Protein AF-M2PZ73-F1 (afdb_monomer)

Radius of gyration: 11.45 Å; Cα contacts (8 Å, |Δi|>4): 182; chains: 1; bounding box: 33×22×30 Å

Mean predicted aligned error: 4.46 Å

pLDDT: mean 86.25, std 7.85, range [47.47, 94.62]

Foldseek 3Di:
DAALQRFDKDKDAWPPDDSVVLCVQRVVVRVVCRVVAHQQFQDKDWDADPQWIKIAHRNNVQGWIWTDHVPTIIIMTGDDDD

Secondary structure (DSSP, 8-state):
-B-TTS-EEEEEPPTTS-HHHHHHHHHHHHHHSTTTS-TT--S-EEEEETTEEEEE--GGGT--EEEEETTEEEEEEEE---

Nearest PDB structures (foldseek):
  7dzl-assembly1_B  TM=6.095E-01  e=3.354E+00  Homo sapiens
  8vl4-assembly1_A  TM=5.064E-01  e=6.769E+00  synthetic construct
  1vr8-assembly1_A  TM=4.538E-01  e=6.769E+00  Thermotoga maritima

Solvent-accessible surface area (backbone atoms only — not comparable to full-atom values): 4427 Å² total; per-residue (Å²): 91,72,39,37,39,69,46,42,35,44,74,45,68,28,72,96,52,54,60,68,56,46,48,49,52,56,48,54,43,27,63,73,41,46,84,75,35,51,45,82,27,73,62,60,52,73,52,75,46,100,77,24,50,31,35,34,38,17,47,59,76,55,32,32,36,42,32,37,44,90,92,37,44,33,39,27,38,55,45,84,84,129

Structure (mmCIF, N/CA/C/O backbone):
data_AF-M2PZ73-F1
#
_entry.id   AF-M2PZ73-F1
#
loop_
_atom_site.group_PDB
_atom_site.id
_atom_site.type_symbol
_atom_site.label_atom_id
_atom_site.label_alt_id
_atom_site.label_comp_id
_atom_site.label_asym_id
_atom_site.label_entity_id
_atom_site.label_seq_id
_atom_site.pdbx_PDB_ins_code
_atom_site.Cartn_x
_atom_site.Cartn_y
_atom_site.Cartn_z
_atom_site.occupancy
_atom_site.B_iso_or_equiv
_atom_site.auth_seq_id
_atom_site.auth_comp_id
_atom_site.auth_asym_id
_atom_site.auth_atom_id
_atom_site.pdbx_PDB_model_num
ATOM 1 N N . MET A 1 1 ? -8.589 -0.004 -4.202 1.00 86.06 1 MET A N 1
ATOM 2 C CA . MET A 1 1 ? -8.543 -1.459 -3.891 1.00 86.06 1 MET A CA 1
ATOM 3 C C . MET A 1 1 ? -8.708 -1.666 -2.393 1.00 86.06 1 MET A C 1
ATOM 5 O O . MET A 1 1 ? -8.628 -0.680 -1.681 1.00 86.06 1 MET A O 1
ATOM 9 N N . THR A 1 2 ? -8.935 -2.885 -1.902 1.00 86.06 2 THR A N 1
ATOM 10 C CA . THR A 1 2 ? -9.154 -3.127 -0.461 1.00 86.06 2 THR A CA 1
ATOM 11 C C . THR A 1 2 ? -7.867 -3.583 0.227 1.00 86.06 2 THR A C 1
ATOM 13 O O . THR A 1 2 ? -7.193 -4.493 -0.256 1.00 86.06 2 THR A O 1
ATOM 16 N N . ALA A 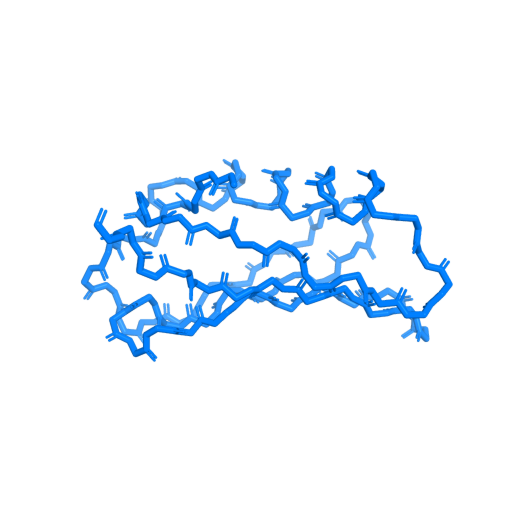1 3 ? -7.527 -2.947 1.346 1.00 85.12 3 ALA A N 1
ATOM 17 C CA . ALA A 1 3 ? -6.459 -3.349 2.250 1.00 85.12 3 ALA A CA 1
ATOM 18 C C . ALA A 1 3 ? -6.801 -4.651 2.980 1.00 85.12 3 ALA A C 1
ATOM 20 O O . ALA A 1 3 ? -7.966 -5.007 3.146 1.00 85.12 3 ALA A O 1
ATOM 21 N N . ALA A 1 4 ? -5.784 -5.293 3.548 1.00 84.62 4 ALA A N 1
ATOM 22 C CA . ALA A 1 4 ? -5.960 -6.406 4.485 1.00 84.62 4 ALA A CA 1
ATOM 23 C C . ALA A 1 4 ? -6.796 -6.034 5.722 1.00 84.62 4 ALA A C 1
ATOM 25 O O . ALA A 1 4 ? -7.481 -6.889 6.276 1.00 84.62 4 ALA A O 1
ATOM 26 N N . SER A 1 5 ? -6.778 -4.755 6.103 1.00 82.56 5 SER A N 1
ATOM 27 C CA . SER A 1 5 ? -7.603 -4.194 7.171 1.00 82.56 5 SER A CA 1
ATOM 28 C C . SER A 1 5 ? -9.073 -4.005 6.795 1.00 82.56 5 SER A C 1
ATOM 30 O O . SER A 1 5 ? -9.875 -3.694 7.667 1.00 82.56 5 SER A O 1
ATOM 32 N N . GLY A 1 6 ? -9.442 -4.162 5.520 1.00 83.81 6 GLY A N 1
ATOM 33 C CA . GLY A 1 6 ? -10.780 -3.857 5.006 1.00 83.81 6 GLY A CA 1
ATOM 34 C C . GLY A 1 6 ? -10.972 -2.400 4.570 1.00 83.81 6 GLY A C 1
ATOM 35 O O . GLY A 1 6 ? -12.008 -2.075 3.999 1.00 83.81 6 GLY A O 1
ATOM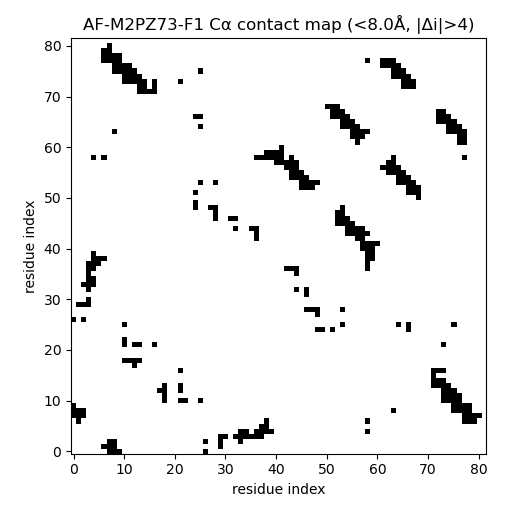 36 N N . LEU A 1 7 ? -9.978 -1.532 4.787 1.00 85.44 7 LEU A N 1
ATOM 37 C CA . LEU A 1 7 ? -10.004 -0.132 4.349 1.00 85.44 7 LEU A CA 1
ATOM 38 C C . LEU A 1 7 ? -9.740 -0.001 2.843 1.00 85.44 7 LEU A C 1
ATOM 40 O O . LEU A 1 7 ? -9.142 -0.881 2.222 1.00 85.44 7 LEU A O 1
ATOM 44 N N . THR A 1 8 ? -10.141 1.121 2.249 1.00 87.81 8 THR A N 1
ATOM 45 C CA . THR A 1 8 ? -9.836 1.416 0.845 1.00 87.81 8 THR A CA 1
ATOM 46 C C . THR A 1 8 ? -8.427 1.987 0.714 1.00 87.81 8 THR A C 1
ATOM 48 O O . THR A 1 8 ? -8.044 2.908 1.426 1.00 87.81 8 THR A O 1
ATOM 51 N N . LEU A 1 9 ? -7.656 1.448 -0.228 1.00 87.75 9 LEU A N 1
ATOM 52 C CA . LEU A 1 9 ? -6.335 1.926 -0.620 1.00 87.75 9 LEU A CA 1
ATOM 53 C C . LEU A 1 9 ? -6.357 2.529 -2.016 1.00 87.75 9 LEU A C 1
ATOM 55 O O . LEU A 1 9 ? -6.935 1.956 -2.954 1.00 87.75 9 LEU A O 1
ATOM 59 N N . GLN A 1 10 ? -5.623 3.624 -2.150 1.00 89.38 10 GLN A N 1
ATOM 60 C CA . GLN A 1 10 ? -5.257 4.233 -3.414 1.00 89.38 10 GLN A CA 1
ATOM 61 C C . GLN A 1 10 ? -3.752 4.099 -3.622 1.00 89.38 10 GLN A C 1
ATOM 63 O O . GLN A 1 10 ? -2.962 4.541 -2.792 1.00 89.38 10 GLN A O 1
ATOM 68 N N . VAL A 1 11 ? -3.354 3.494 -4.740 1.00 90.00 11 VAL A N 1
ATOM 69 C CA . VAL A 1 11 ? -1.944 3.379 -5.115 1.00 90.00 11 VAL A CA 1
ATOM 70 C C . VAL A 1 11 ? -1.466 4.719 -5.660 1.00 90.00 11 VAL A C 1
ATOM 72 O O . VAL A 1 11 ? -2.031 5.264 -6.607 1.00 90.00 11 VAL A O 1
ATOM 75 N N . LEU A 1 12 ? -0.416 5.240 -5.042 1.00 86.12 12 LEU A N 1
ATOM 76 C CA . LEU A 1 12 ? 0.316 6.424 -5.450 1.00 86.12 12 LEU A CA 1
ATOM 77 C C . LEU A 1 12 ? 1.514 5.920 -6.260 1.00 86.12 12 LEU A C 1
ATOM 79 O O . LEU A 1 12 ? 2.486 5.400 -5.709 1.00 86.12 12 LEU A O 1
ATOM 83 N N . ASN A 1 13 ? 1.394 5.976 -7.586 1.00 76.88 13 ASN A N 1
ATO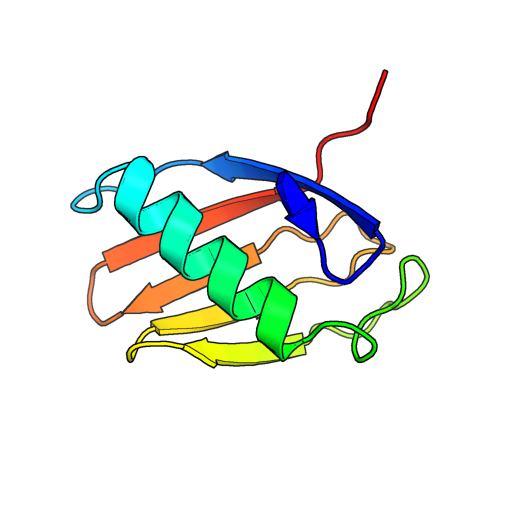M 84 C CA . ASN A 1 13 ? 2.412 5.446 -8.490 1.00 76.88 13 ASN A CA 1
ATOM 85 C C . ASN A 1 13 ? 3.795 6.047 -8.187 1.00 76.88 13 ASN A C 1
ATOM 87 O O . ASN A 1 13 ? 3.916 7.264 -8.050 1.00 76.88 13 A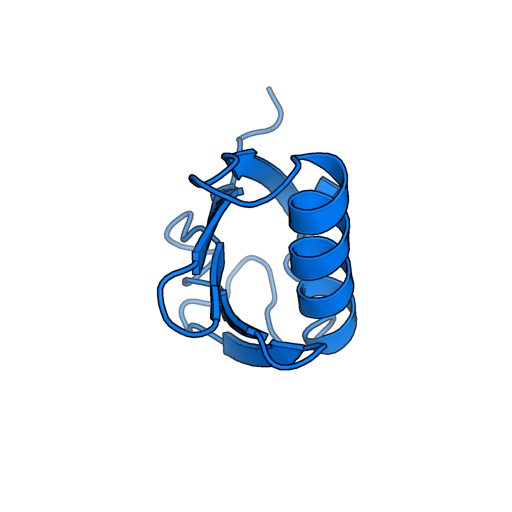SN A O 1
ATOM 91 N N . GLY A 1 14 ? 4.830 5.211 -8.114 1.00 71.81 14 GLY A N 1
ATOM 92 C CA . GLY A 1 14 ? 6.204 5.674 -7.935 1.00 71.81 14 GLY A CA 1
ATOM 93 C C . GLY A 1 14 ? 6.992 5.733 -9.247 1.00 71.81 14 GLY A C 1
ATOM 94 O O . GLY A 1 14 ? 6.570 5.167 -10.260 1.00 71.81 14 GLY A O 1
ATOM 95 N N . PRO A 1 15 ? 8.133 6.442 -9.268 1.00 75.56 15 PRO A N 1
ATOM 96 C CA . PRO A 1 15 ? 8.948 6.578 -10.468 1.00 75.56 15 PRO A CA 1
ATOM 97 C C . PRO A 1 15 ? 9.500 5.215 -10.913 1.00 75.56 15 PRO A C 1
ATOM 99 O O . PRO A 1 15 ? 10.027 4.453 -10.107 1.00 75.56 15 PRO A O 1
ATOM 102 N N . GLY A 1 16 ? 9.387 4.918 -12.211 1.00 80.12 16 GLY A N 1
ATOM 103 C CA . GLY A 1 16 ? 9.930 3.691 -12.810 1.00 80.12 16 GLY A CA 1
ATOM 104 C C . GLY A 1 16 ? 9.032 2.452 -12.723 1.00 80.12 16 GLY A C 1
ATOM 105 O O . GLY A 1 16 ? 9.412 1.415 -13.256 1.00 80.12 16 GLY A O 1
ATOM 106 N N . VAL A 1 17 ? 7.843 2.555 -12.118 1.00 86.12 17 VAL A N 1
ATOM 107 C CA . VAL A 1 17 ? 6.845 1.475 -12.056 1.00 86.12 17 VAL A CA 1
ATOM 108 C C . VAL A 1 17 ? 5.558 1.944 -12.728 1.00 86.12 17 VAL A C 1
ATOM 110 O O . VAL A 1 17 ? 5.147 3.097 -12.579 1.00 86.12 17 VAL A O 1
ATOM 113 N N . SER A 1 18 ? 4.916 1.065 -13.495 1.00 88.75 18 SER A N 1
ATOM 114 C CA . SER A 1 18 ? 3.602 1.347 -14.072 1.00 88.75 18 SER A CA 1
ATOM 115 C C . SER A 1 18 ? 2.534 1.271 -12.983 1.00 88.75 18 SER A C 1
ATOM 117 O O . SER A 1 18 ? 2.573 0.377 -12.142 1.00 88.75 18 SER A O 1
ATOM 119 N N . CYS A 1 19 ? 1.501 2.113 -13.050 1.00 86.62 19 CYS A N 1
ATOM 120 C CA . CYS A 1 19 ? 0.398 2.071 -12.079 1.00 86.62 19 CYS A CA 1
ATOM 121 C C . CYS A 1 19 ? -0.280 0.683 -12.008 1.00 86.62 19 CYS A C 1
ATOM 123 O O . CYS A 1 19 ? -0.697 0.239 -10.936 1.00 86.62 19 CYS A O 1
ATOM 125 N N . ALA A 1 20 ? -0.336 -0.039 -13.135 1.00 89.00 20 ALA A N 1
ATOM 126 C CA . ALA A 1 20 ? -0.833 -1.413 -13.194 1.00 89.00 20 ALA A CA 1
ATOM 127 C C . ALA A 1 20 ? 0.038 -2.388 -12.378 1.00 89.00 20 ALA A C 1
ATOM 129 O O . ALA A 1 20 ? -0.495 -3.132 -11.554 1.00 89.00 20 ALA A O 1
ATOM 130 N N . ASP A 1 21 ? 1.362 -2.335 -12.545 1.00 90.31 21 ASP A N 1
ATOM 131 C CA . ASP A 1 21 ? 2.311 -3.165 -11.792 1.00 90.31 21 ASP A CA 1
ATOM 132 C C . ASP A 1 21 ? 2.278 -2.818 -10.303 1.00 90.31 21 ASP A C 1
ATOM 134 O O . ASP A 1 21 ? 2.159 -3.702 -9.458 1.00 90.31 21 ASP A O 1
ATOM 138 N N . ALA A 1 22 ? 2.287 -1.523 -9.979 1.00 91.00 22 ALA A N 1
ATOM 139 C CA . ALA A 1 22 ? 2.178 -1.015 -8.616 1.00 91.00 22 ALA A CA 1
ATOM 140 C C . ALA A 1 22 ? 0.904 -1.527 -7.916 1.00 91.00 22 ALA A C 1
ATOM 142 O O . ALA A 1 22 ? 0.955 -2.012 -6.784 1.00 91.00 22 ALA A O 1
ATOM 143 N N . THR A 1 23 ? -0.232 -1.496 -8.618 1.00 91.56 23 THR A N 1
ATOM 144 C CA . THR A 1 23 ? -1.505 -2.045 -8.130 1.00 91.56 23 THR A CA 1
ATOM 145 C C . THR A 1 23 ? -1.443 -3.558 -7.942 1.00 91.56 23 THR A C 1
ATOM 147 O O . THR A 1 23 ? -1.952 -4.073 -6.944 1.00 91.56 23 THR A O 1
ATOM 150 N N . GLY A 1 24 ? -0.789 -4.277 -8.856 1.00 92.31 24 GLY A N 1
ATOM 151 C CA . GLY A 1 24 ? -0.552 -5.714 -8.732 1.00 92.31 24 GLY A CA 1
ATOM 152 C C . GLY A 1 24 ? 0.260 -6.068 -7.484 1.00 92.31 24 GLY A C 1
ATOM 153 O O . GLY A 1 24 ? -0.165 -6.914 -6.699 1.00 92.31 24 GLY A O 1
ATOM 154 N N . ILE A 1 25 ? 1.379 -5.375 -7.262 1.00 92.31 25 ILE A N 1
ATOM 155 C CA . ILE A 1 25 ? 2.292 -5.596 -6.129 1.00 92.31 25 ILE A CA 1
ATOM 156 C C . ILE A 1 25 ? 1.575 -5.342 -4.799 1.00 92.31 25 ILE A C 1
ATOM 158 O O . ILE A 1 25 ? 1.525 -6.229 -3.943 1.00 92.31 25 ILE A O 1
ATOM 162 N N . VAL A 1 26 ? 0.956 -4.165 -4.642 1.00 92.12 26 VAL A N 1
ATOM 163 C CA . VAL A 1 26 ? 0.224 -3.796 -3.416 1.00 92.12 26 VAL A CA 1
ATOM 164 C C . VAL A 1 26 ? -0.933 -4.769 -3.165 1.00 92.12 26 VAL A C 1
ATOM 166 O O . VAL A 1 26 ? -1.176 -5.181 -2.031 1.00 92.12 26 VAL A O 1
ATOM 169 N N . GLY A 1 27 ? -1.619 -5.216 -4.219 1.00 92.25 27 GLY A N 1
ATOM 170 C CA . GLY A 1 27 ? -2.706 -6.189 -4.107 1.00 92.25 27 GLY A CA 1
ATOM 171 C C . GLY A 1 27 ? -2.251 -7.564 -3.661 1.00 92.25 27 GLY A C 1
ATOM 172 O O . GLY A 1 27 ? -2.874 -8.162 -2.783 1.00 92.25 27 GLY A O 1
ATOM 173 N N . SER A 1 28 ? -1.162 -8.066 -4.232 1.00 93.25 28 SER A N 1
ATOM 174 C CA . SER A 1 28 ? -0.574 -9.341 -3.830 1.00 93.25 28 SER A CA 1
ATOM 175 C C . SER A 1 28 ? -0.065 -9.293 -2.386 1.00 93.25 28 SER A C 1
ATOM 177 O O . SER A 1 28 ? -0.295 -10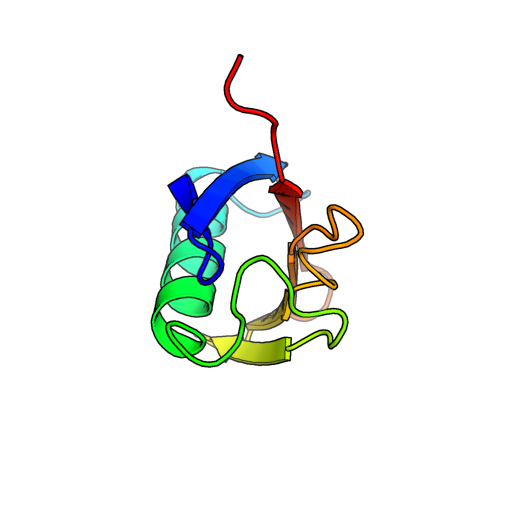.236 -1.626 1.00 93.25 28 SER A O 1
ATOM 179 N N . PHE A 1 29 ? 0.521 -8.171 -1.966 1.00 93.62 29 PHE A N 1
ATOM 180 C CA . PHE A 1 29 ? 0.903 -7.932 -0.577 1.00 93.62 29 PHE A CA 1
ATOM 181 C C . PHE A 1 29 ? -0.290 -7.960 0.383 1.00 93.62 29 PHE A C 1
ATOM 183 O O . PHE A 1 29 ? -0.289 -8.753 1.325 1.00 93.62 29 PHE A O 1
ATOM 190 N N . HIS A 1 30 ? -1.359 -7.201 0.125 1.00 91.62 30 HIS A N 1
ATOM 191 C CA . HIS A 1 30 ? -2.529 -7.233 1.009 1.00 91.62 30 HIS A CA 1
ATOM 192 C C . HIS A 1 30 ? -3.248 -8.581 1.026 1.00 91.62 30 HIS A C 1
ATOM 194 O O . HIS A 1 30 ? -3.795 -8.950 2.061 1.00 91.62 30 HIS A O 1
ATOM 200 N N . LYS A 1 31 ? -3.199 -9.358 -0.061 1.00 91.31 31 LYS A N 1
ATOM 201 C CA . L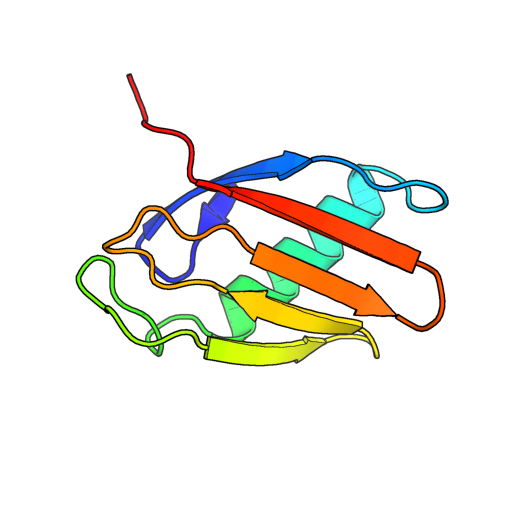YS A 1 31 ? -3.673 -10.750 -0.049 1.00 91.31 31 LYS A CA 1
ATOM 202 C C . LYS A 1 31 ? -2.829 -11.640 0.868 1.00 91.31 31 LYS A C 1
ATOM 204 O O . LYS A 1 31 ? -3.391 -12.484 1.555 1.00 91.31 31 LYS A O 1
ATOM 209 N N . ARG A 1 32 ? -1.504 -11.453 0.905 1.00 91.31 32 ARG A N 1
ATOM 210 C CA . ARG A 1 32 ? -0.585 -12.208 1.780 1.00 91.31 32 ARG A CA 1
ATOM 211 C C . ARG A 1 32 ? -0.765 -11.878 3.257 1.00 91.31 32 ARG A C 1
ATOM 213 O O . ARG A 1 32 ? -0.670 -12.771 4.094 1.00 91.31 32 ARG A O 1
ATOM 220 N N . ILE A 1 33 ? -1.020 -10.610 3.574 1.00 89.69 33 ILE A N 1
ATOM 221 C CA . ILE A 1 33 ? -1.214 -10.150 4.955 1.00 89.69 33 ILE A CA 1
ATOM 222 C C . ILE A 1 33 ? -2.691 -10.119 5.383 1.00 89.69 33 ILE A C 1
ATOM 224 O O . ILE A 1 33 ? -3.005 -9.662 6.483 1.00 89.69 33 ILE A O 1
ATOM 228 N N . ALA A 1 34 ? -3.606 -10.614 4.543 1.00 86.56 34 ALA A N 1
ATOM 229 C CA . ALA A 1 34 ? -5.026 -10.711 4.862 1.00 86.56 34 ALA A CA 1
ATOM 230 C C . ALA A 1 34 ? -5.237 -11.512 6.158 1.00 86.56 34 ALA A C 1
ATOM 232 O O . ALA A 1 34 ? -4.674 -12.590 6.337 1.00 86.56 34 ALA A O 1
ATOM 233 N N . GLY A 1 35 ? -6.019 -10.957 7.087 1.00 83.69 35 GLY A N 1
ATOM 234 C CA . GLY A 1 35 ? -6.249 -11.551 8.409 1.00 83.69 35 GLY A CA 1
ATOM 235 C C . GLY A 1 35 ? -5.101 -11.387 9.414 1.00 83.69 35 GLY A C 1
ATOM 236 O O . GLY A 1 35 ? -5.294 -11.690 10.586 1.00 83.69 35 GLY A O 1
ATOM 237 N N . ARG A 1 36 ? -3.931 -10.876 9.001 1.00 85.75 36 ARG A N 1
ATOM 238 C CA . ARG A 1 36 ? -2.821 -10.538 9.914 1.00 85.75 36 ARG A CA 1
ATOM 239 C C . ARG A 1 36 ? -2.897 -9.109 10.438 1.00 85.75 36 ARG A C 1
ATOM 241 O O . ARG A 1 36 ? -2.292 -8.814 11.458 1.00 85.75 36 ARG A O 1
ATOM 248 N N . GLN A 1 37 ? -3.611 -8.234 9.735 1.00 82.50 37 GLN A N 1
ATOM 249 C CA . GLN A 1 37 ? -3.689 -6.815 10.059 1.00 82.50 37 GLN A CA 1
ATOM 250 C C . GLN A 1 37 ? -5.139 -6.329 9.984 1.00 82.50 37 GLN A C 1
ATOM 252 O O . GLN A 1 37 ? -5.618 -5.937 8.922 1.00 82.50 37 GLN A O 1
ATOM 257 N N . SER A 1 38 ? -5.842 -6.380 11.114 1.00 81.31 38 SER A N 1
ATOM 258 C CA . SER A 1 38 ? -7.216 -5.877 11.257 1.00 81.31 38 SER A CA 1
ATOM 259 C C . SER A 1 38 ? -7.271 -4.341 11.223 1.00 81.31 38 SER A C 1
ATOM 261 O O . SER A 1 38 ? -6.266 -3.683 11.470 1.00 81.31 38 SER A O 1
ATOM 263 N N . ALA A 1 39 ? -8.444 -3.745 10.967 1.00 76.94 39 ALA A N 1
ATOM 264 C CA . ALA A 1 39 ? -8.629 -2.282 10.915 1.00 76.94 39 ALA A CA 1
ATOM 265 C C . ALA A 1 39 ? -8.169 -1.521 12.167 1.00 76.94 39 ALA A C 1
ATOM 267 O O . ALA A 1 39 ? -7.617 -0.435 12.039 1.00 76.94 39 ALA A O 1
ATOM 268 N N . GLY A 1 40 ? -8.363 -2.099 13.353 1.00 77.94 40 GLY A N 1
ATOM 269 C CA . GLY A 1 40 ? -7.916 -1.519 14.624 1.00 77.94 40 GLY A CA 1
ATOM 270 C C . GLY A 1 40 ? -6.490 -1.899 15.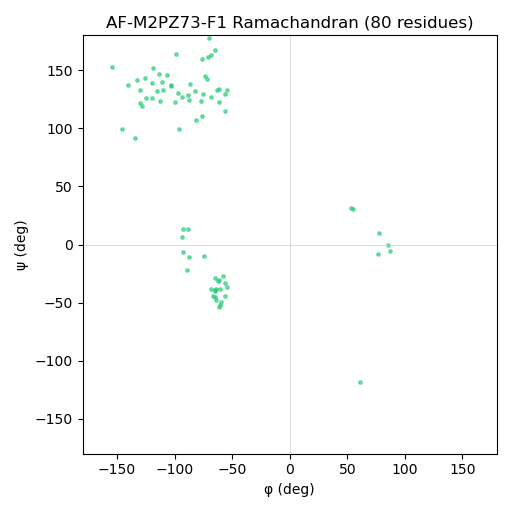026 1.00 77.94 40 GLY A C 1
ATOM 271 O O . GLY A 1 40 ? -6.151 -1.752 16.189 1.00 77.94 40 GLY A O 1
ATOM 272 N N . SER A 1 41 ? -5.690 -2.466 14.118 1.00 82.25 41 SER A N 1
ATOM 273 C CA . SER A 1 41 ? -4.299 -2.811 14.414 1.00 82.25 41 SER A CA 1
ATOM 274 C C . SER A 1 41 ? -3.432 -1.555 14.418 1.00 82.25 41 SER A C 1
ATOM 276 O O . SER A 1 41 ? -3.429 -0.796 13.446 1.00 82.25 41 SER A O 1
ATOM 278 N N . ASP A 1 42 ? -2.652 -1.383 15.479 1.00 83.69 42 ASP A N 1
ATOM 279 C CA . ASP A 1 42 ? -1.593 -0.371 15.569 1.00 83.69 42 ASP A CA 1
ATOM 280 C C . ASP A 1 42 ? -0.223 -0.918 15.138 1.00 83.69 42 ASP A C 1
ATOM 282 O O . ASP A 1 42 ? 0.753 -0.178 15.024 1.00 83.69 42 ASP A O 1
ATOM 286 N N . GLU A 1 43 ? -0.136 -2.222 14.874 1.00 84.56 43 GLU A N 1
ATOM 287 C CA . GLU A 1 43 ? 1.109 -2.861 14.465 1.00 84.56 43 GLU A CA 1
ATOM 288 C C . GLU A 1 43 ? 1.280 -2.815 12.940 1.00 84.56 43 GLU A C 1
ATOM 290 O O . GLU A 1 43 ? 0.365 -3.223 12.210 1.00 84.56 43 GLU A O 1
ATOM 295 N N . PRO A 1 44 ? 2.440 -2.344 12.440 1.00 87.62 44 PRO A N 1
ATOM 296 C CA . PRO A 1 44 ? 2.777 -2.443 11.030 1.00 87.62 44 PRO A CA 1
ATOM 297 C C . PRO A 1 44 ? 3.110 -3.891 10.660 1.00 87.62 44 PRO A C 1
ATOM 299 O O . PRO A 1 44 ? 3.783 -4.603 11.407 1.00 87.62 44 PRO A O 1
ATOM 302 N N . VAL A 1 45 ? 2.699 -4.318 9.468 1.00 90.81 45 VAL A N 1
ATOM 303 C CA . VAL A 1 45 ? 3.017 -5.650 8.937 1.00 90.81 45 VAL A CA 1
ATOM 304 C C . VAL A 1 45 ? 3.890 -5.522 7.701 1.00 90.81 45 VAL A C 1
ATOM 306 O O . VAL A 1 45 ? 3.575 -4.771 6.780 1.00 90.81 45 VAL A O 1
ATOM 309 N N . SER A 1 46 ? 4.970 -6.298 7.654 1.00 92.19 46 SER A N 1
ATOM 310 C CA . SER A 1 46 ? 5.837 -6.411 6.485 1.00 92.19 46 SER A CA 1
ATOM 311 C C . SER A 1 46 ? 5.776 -7.803 5.858 1.00 92.19 46 SER A C 1
ATOM 313 O O . SER A 1 46 ? 5.572 -8.812 6.537 1.00 92.19 46 SER A O 1
ATOM 315 N N . GLU A 1 47 ? 5.922 -7.853 4.537 1.00 93.81 47 GLU A N 1
ATOM 316 C CA . GLU A 1 47 ? 6.032 -9.089 3.762 1.00 93.81 47 GLU A CA 1
ATOM 317 C C . GLU A 1 47 ? 6.787 -8.824 2.455 1.00 93.81 47 GLU A C 1
ATOM 319 O O . GLU A 1 47 ? 6.746 -7.721 1.910 1.00 93.81 47 GLU A O 1
ATOM 324 N N . THR A 1 48 ? 7.449 -9.848 1.926 1.00 93.31 48 THR A N 1
ATOM 325 C CA . THR A 1 48 ? 8.112 -9.808 0.626 1.00 93.31 48 THR A CA 1
ATOM 326 C C . THR A 1 48 ? 7.249 -10.457 -0.453 1.00 93.31 48 THR A C 1
ATOM 328 O O . THR A 1 48 ? 6.911 -11.636 -0.376 1.00 93.31 48 THR A O 1
ATOM 331 N N . VAL A 1 49 ? 6.937 -9.712 -1.512 1.00 91.50 49 VAL A N 1
ATOM 332 C CA . VAL A 1 49 ? 6.091 -10.177 -2.619 1.00 91.50 49 VAL A CA 1
ATOM 333 C C . VAL A 1 49 ? 6.776 -9.902 -3.946 1.00 91.50 49 VAL A C 1
ATOM 335 O O . VAL A 1 49 ? 7.130 -8.768 -4.235 1.00 91.50 49 VAL A O 1
ATOM 338 N N . ASP A 1 50 ? 7.020 -10.943 -4.746 1.00 87.44 50 ASP A N 1
ATOM 339 C CA . ASP A 1 50 ? 7.693 -10.822 -6.054 1.00 87.44 50 ASP A CA 1
ATOM 340 C C . ASP A 1 50 ? 9.052 -10.075 -5.987 1.00 87.44 50 ASP A C 1
ATOM 342 O O . ASP A 1 50 ? 9.487 -9.373 -6.912 1.00 87.44 50 ASP A O 1
ATOM 346 N N . GLY A 1 51 ? 9.740 -10.220 -4.847 1.00 90.88 51 GLY A N 1
ATOM 347 C CA . GLY A 1 51 ? 11.005 -9.548 -4.537 1.00 90.88 51 GLY A CA 1
ATOM 348 C C . GLY A 1 51 ? 10.874 -8.078 -4.123 1.00 90.88 51 GLY A C 1
ATOM 349 O O . GLY A 1 51 ? 11.890 -7.394 -4.051 1.00 90.88 51 GLY A O 1
ATOM 350 N N . TRP A 1 52 ? 9.658 -7.588 -3.879 1.00 94.06 52 TRP A N 1
ATOM 351 C CA . TRP A 1 52 ? 9.381 -6.290 -3.268 1.00 94.06 52 TRP A CA 1
ATOM 352 C C . TRP A 1 52 ? 9.217 -6.449 -1.768 1.00 94.06 52 TRP A C 1
ATOM 354 O O . TRP A 1 52 ? 8.393 -7.248 -1.329 1.00 94.06 52 TRP A O 1
ATOM 364 N N . LEU A 1 53 ? 9.959 -5.672 -0.985 1.00 94.62 53 LEU A N 1
ATOM 365 C CA . LEU A 1 53 ? 9.723 -5.560 0.446 1.00 94.62 53 LEU A CA 1
ATOM 366 C C . LEU A 1 53 ? 8.584 -4.568 0.660 1.00 94.62 53 LEU A C 1
ATOM 368 O O . LEU A 1 53 ? 8.761 -3.365 0.477 1.00 94.62 53 LEU A O 1
ATOM 372 N N . CYS A 1 54 ? 7.417 -5.081 1.029 1.00 94.00 54 CYS A N 1
ATOM 373 C CA . CYS A 1 54 ? 6.236 -4.285 1.306 1.00 94.00 54 CYS A CA 1
ATOM 374 C C . CYS A 1 54 ? 6.011 -4.164 2.810 1.00 94.00 54 CYS A C 1
ATOM 376 O O . CYS A 1 54 ? 6.115 -5.140 3.553 1.00 94.00 54 CYS A O 1
ATOM 378 N N . VAL A 1 55 ? 5.673 -2.960 3.252 1.00 92.81 55 VAL A N 1
ATOM 379 C CA . VAL A 1 55 ? 5.338 -2.627 4.632 1.00 92.81 55 VAL A CA 1
ATOM 380 C C . VAL A 1 55 ? 4.007 -1.897 4.622 1.00 92.81 55 VAL A C 1
ATOM 382 O O . VAL A 1 55 ? 3.887 -0.829 4.025 1.00 92.81 55 VAL A O 1
ATOM 385 N N . SER A 1 56 ? 3.009 -2.464 5.291 1.00 90.44 56 SER A N 1
ATOM 386 C CA . SER A 1 56 ? 1.788 -1.754 5.644 1.00 90.44 56 SER A CA 1
ATOM 387 C C . SER A 1 56 ? 2.019 -1.060 6.974 1.00 90.44 56 SER A C 1
ATOM 389 O O . SER A 1 56 ? 2.346 -1.708 7.966 1.00 90.44 56 SER A O 1
ATOM 391 N N . GLY A 1 57 ? 1.815 0.251 7.004 1.00 87.69 57 GLY A N 1
ATOM 392 C CA . GLY A 1 57 ? 1.689 0.989 8.249 1.00 87.69 57 GLY A CA 1
ATOM 393 C C . GLY A 1 57 ? 0.438 0.573 9.024 1.00 87.69 57 GLY A C 1
ATOM 394 O O . GLY A 1 57 ? -0.456 -0.091 8.490 1.00 87.69 57 GLY A O 1
ATOM 395 N N . ALA A 1 58 ? 0.394 0.999 10.285 1.00 84.62 58 ALA A N 1
ATOM 396 C CA . ALA A 1 58 ? -0.718 0.786 11.199 1.00 84.62 58 ALA A CA 1
ATOM 397 C C . ALA A 1 58 ? -2.035 1.336 10.614 1.00 84.62 58 ALA A C 1
ATOM 399 O O . ALA A 1 58 ? -2.156 2.555 10.450 1.00 84.62 58 ALA A O 1
ATOM 400 N N . PRO A 1 59 ? -3.037 0.494 10.304 1.00 79.25 59 PRO A N 1
ATOM 401 C CA . PRO A 1 59 ? -4.304 0.965 9.750 1.00 79.25 59 PRO A CA 1
ATOM 402 C C . PRO A 1 59 ? -5.060 1.902 10.700 1.00 79.25 59 PRO A C 1
ATOM 404 O O . PRO A 1 59 ? -5.697 2.838 10.218 1.00 79.25 59 PRO A O 1
ATOM 407 N N . ALA A 1 60 ? -4.933 1.722 12.020 1.00 78.12 60 ALA A N 1
ATOM 408 C CA . ALA A 1 60 ? -5.527 2.615 13.018 1.00 78.12 60 ALA A CA 1
ATOM 409 C C . ALA A 1 60 ? -4.996 4.062 12.922 1.00 78.12 60 ALA A C 1
ATOM 411 O O . ALA A 1 60 ? -5.739 5.015 13.151 1.00 78.12 60 ALA A O 1
ATOM 412 N N . ALA A 1 61 ? -3.743 4.235 12.491 1.00 81.00 61 ALA A N 1
ATOM 413 C CA . ALA A 1 61 ? -3.116 5.535 12.246 1.00 81.00 61 ALA A CA 1
ATOM 414 C C . ALA A 1 61 ? -3.256 6.012 10.787 1.00 81.00 61 ALA A C 1
ATOM 416 O O . ALA A 1 61 ? -2.536 6.915 10.366 1.00 81.00 61 ALA A O 1
ATOM 417 N N . GLN A 1 62 ? -4.133 5.380 9.993 1.00 75.81 62 GLN A N 1
ATOM 418 C CA . GLN A 1 62 ? -4.245 5.595 8.542 1.00 75.81 62 GLN A CA 1
ATOM 419 C C . GLN A 1 62 ? -2.909 5.379 7.806 1.00 75.81 62 GLN A C 1
ATOM 421 O O . GLN A 1 62 ? -2.631 5.989 6.772 1.00 75.81 62 GLN A O 1
ATOM 426 N N . GLY A 1 63 ? -2.070 4.489 8.342 1.00 78.69 63 GLY A N 1
ATOM 427 C CA . GLY A 1 63 ? -0.779 4.144 7.771 1.00 78.69 63 GLY A CA 1
ATOM 428 C C . GLY A 1 63 ? -0.936 3.538 6.379 1.00 78.69 63 GLY A C 1
ATOM 429 O O . GLY A 1 63 ? -1.622 2.534 6.193 1.00 78.69 63 GLY A O 1
ATOM 430 N N . GLY A 1 64 ? -0.288 4.158 5.393 1.00 87.62 64 GLY A N 1
ATOM 431 C CA . GLY A 1 64 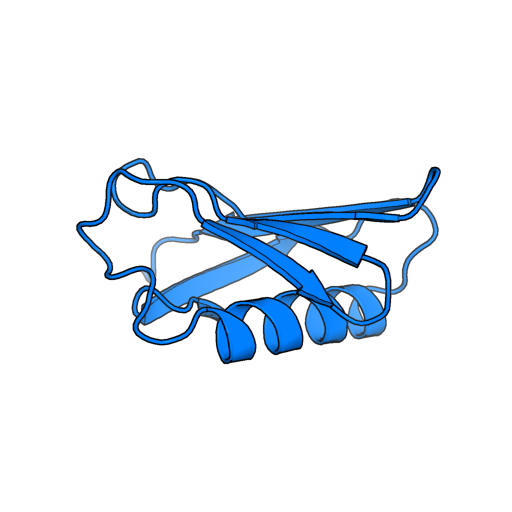? -0.234 3.651 4.026 1.00 87.62 64 GLY A CA 1
ATOM 432 C C . GLY A 1 64 ? 0.623 2.391 3.883 1.00 87.62 64 GLY A C 1
ATOM 433 O O . GLY A 1 64 ? 1.253 1.919 4.826 1.00 87.62 64 GLY A O 1
ATOM 434 N N . THR A 1 65 ? 0.672 1.852 2.672 1.00 91.31 65 THR A N 1
ATOM 435 C CA . THR A 1 65 ? 1.579 0.775 2.277 1.00 91.31 65 THR A CA 1
ATOM 436 C C . THR A 1 65 ? 2.733 1.332 1.460 1.00 91.31 65 THR A C 1
ATOM 438 O O . THR A 1 65 ? 2.535 2.157 0.574 1.00 91.31 65 THR A O 1
ATOM 441 N N . SER A 1 66 ? 3.941 0.869 1.745 1.00 92.06 66 SER A N 1
ATOM 442 C CA . SER A 1 66 ? 5.149 1.191 0.994 1.00 92.06 66 SER A CA 1
ATOM 443 C C . SER A 1 66 ? 5.809 -0.103 0.546 1.00 92.06 66 SER A C 1
ATOM 445 O O . SER A 1 66 ? 6.064 -0.971 1.373 1.00 92.06 66 SER A O 1
ATOM 447 N N . CYS A 1 67 ? 6.072 -0.244 -0.747 1.00 93.31 67 CYS A N 1
ATOM 448 C CA . CYS A 1 67 ? 6.765 -1.379 -1.337 1.00 93.31 67 CYS A CA 1
ATOM 449 C C . CYS A 1 67 ? 8.028 -0.892 -2.035 1.00 93.31 67 CYS A C 1
ATOM 451 O O . CYS A 1 67 ? 7.957 -0.033 -2.912 1.00 93.31 67 CYS A O 1
ATOM 453 N N . SER A 1 68 ? 9.177 -1.465 -1.695 1.00 92.81 68 SER A N 1
ATOM 454 C CA . SER A 1 68 ? 10.463 -1.099 -2.287 1.00 92.81 68 SER A CA 1
ATOM 455 C C . SER A 1 68 ? 11.193 -2.308 -2.871 1.00 92.81 68 SER A C 1
ATOM 457 O O . SER A 1 68 ? 11.126 -3.425 -2.349 1.00 92.81 68 SER A O 1
ATOM 459 N N . LYS A 1 69 ? 11.880 -2.091 -3.996 1.00 91.88 69 LYS A N 1
ATOM 460 C CA . LYS A 1 69 ? 12.707 -3.092 -4.682 1.00 91.88 69 LYS A CA 1
ATOM 461 C C . LYS A 1 69 ? 13.910 -2.412 -5.323 1.00 91.88 69 LYS A C 1
ATOM 463 O O . LYS A 1 69 ? 13.815 -1.829 -6.403 1.00 91.88 69 LYS A O 1
ATOM 468 N N . GLY A 1 70 ? 15.054 -2.493 -4.646 1.00 88.62 70 GLY A N 1
ATOM 469 C CA . GLY A 1 70 ? 16.245 -1.739 -5.036 1.00 88.62 70 GLY A CA 1
ATOM 470 C C . GLY A 1 70 ? 15.965 -0.235 -4.978 1.00 88.62 70 GLY A C 1
ATOM 471 O O . GLY A 1 70 ? 15.627 0.282 -3.919 1.00 88.62 70 GLY A O 1
ATOM 472 N N . GLU A 1 71 ? 16.070 0.446 -6.118 1.00 86.12 71 GLU A N 1
ATOM 473 C CA . GLU A 1 71 ? 15.815 1.891 -6.249 1.00 86.12 71 GLU A CA 1
ATOM 474 C C . GLU A 1 71 ? 14.341 2.233 -6.535 1.00 86.12 71 GLU A C 1
ATOM 476 O O . GLU A 1 71 ? 13.941 3.397 -6.471 1.00 86.12 71 GLU A O 1
ATOM 481 N N . GLN A 1 72 ? 13.517 1.232 -6.852 1.00 90.81 72 GLN A N 1
ATOM 482 C CA . GLN A 1 72 ? 12.109 1.438 -7.173 1.00 90.81 72 GLN A CA 1
ATOM 483 C C . GLN A 1 72 ? 11.265 1.445 -5.901 1.00 90.81 72 GLN A C 1
ATOM 485 O O . GLN A 1 72 ? 11.445 0.606 -5.016 1.00 90.81 72 GLN A O 1
ATOM 490 N N . ASN A 1 73 ? 10.306 2.364 -5.842 1.00 90.62 73 ASN A N 1
ATOM 491 C CA . ASN A 1 73 ? 9.395 2.515 -4.716 1.00 90.62 73 ASN A CA 1
ATOM 492 C C . ASN A 1 73 ? 7.963 2.629 -5.229 1.00 90.62 73 ASN A C 1
ATOM 494 O O . ASN A 1 73 ? 7.716 3.273 -6.242 1.00 90.62 73 ASN A O 1
ATOM 498 N N . VAL A 1 74 ? 7.025 2.021 -4.519 1.00 92.38 74 VAL A N 1
ATOM 499 C CA . VAL A 1 74 ? 5.588 2.088 -4.765 1.00 92.38 74 VAL A CA 1
ATOM 500 C C . VAL A 1 74 ? 4.924 2.434 -3.448 1.00 92.38 74 VAL A C 1
ATOM 502 O O . VAL A 1 74 ? 5.204 1.808 -2.429 1.00 92.38 74 VAL A O 1
ATOM 505 N N . PHE A 1 75 ? 4.016 3.400 -3.472 1.00 91.56 75 PHE A N 1
ATOM 506 C CA . PHE A 1 75 ? 3.285 3.811 -2.285 1.00 91.56 75 PHE A CA 1
ATOM 507 C C . PHE A 1 75 ? 1.793 3.582 -2.495 1.00 91.56 75 PHE A C 1
ATOM 509 O O . PHE A 1 75 ? 1.286 3.623 -3.613 1.00 91.56 75 PHE A O 1
ATOM 516 N N . ALA A 1 76 ? 1.064 3.346 -1.419 1.00 91.00 76 ALA A N 1
ATOM 517 C CA . ALA A 1 76 ? -0.384 3.368 -1.406 1.00 91.00 76 ALA A CA 1
ATOM 518 C C . ALA A 1 76 ? -0.855 4.011 -0.109 1.00 91.00 76 ALA A C 1
ATOM 520 O O . ALA A 1 76 ? -0.319 3.728 0.957 1.00 91.00 76 ALA A O 1
ATOM 521 N N . ALA A 1 77 ? -1.852 4.876 -0.187 1.00 88.31 77 ALA A N 1
ATOM 522 C CA . ALA A 1 77 ? -2.438 5.521 0.976 1.00 88.31 77 ALA A CA 1
ATOM 523 C C . ALA A 1 77 ? -3.812 4.925 1.266 1.00 88.31 77 ALA A C 1
ATOM 525 O O . ALA A 1 77 ? -4.543 4.552 0.344 1.00 88.31 77 ALA A O 1
ATOM 526 N N . VAL A 1 78 ? -4.164 4.850 2.550 1.00 85.50 78 VAL A N 1
ATOM 527 C CA . VAL A 1 78 ? -5.551 4.624 2.954 1.00 85.50 78 VAL A CA 1
ATOM 528 C C . VAL A 1 78 ? -6.337 5.874 2.589 1.00 85.50 78 VAL A C 1
ATOM 530 O O . VAL A 1 78 ? -5.946 6.978 2.958 1.00 85.50 78 VAL A O 1
ATOM 533 N N . VAL A 1 79 ? -7.432 5.699 1.858 1.00 82.31 79 VAL A N 1
ATOM 534 C CA . VAL A 1 79 ? -8.359 6.784 1.541 1.00 82.31 79 VAL A CA 1
ATOM 535 C C . VAL A 1 79 ? -9.665 6.559 2.296 1.00 82.31 79 VAL A C 1
ATOM 537 O O . VAL A 1 79 ? -10.170 5.4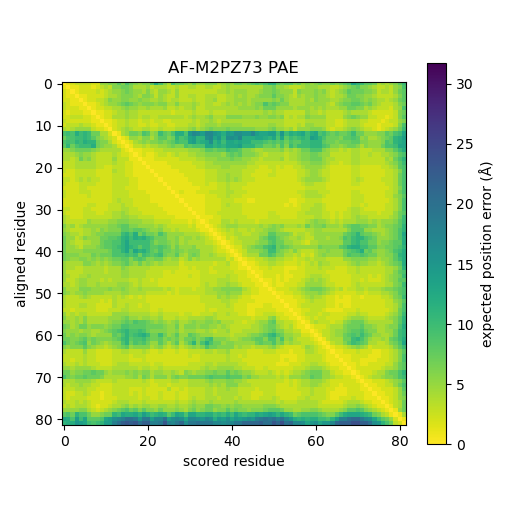28 2.303 1.00 82.31 79 VAL A O 1
ATOM 540 N N . PRO A 1 80 ? -10.216 7.593 2.956 1.00 65.75 80 PRO A N 1
ATOM 541 C CA . PRO A 1 80 ? -11.556 7.499 3.504 1.00 65.75 80 PRO A CA 1
ATOM 542 C C . PRO A 1 80 ? -12.538 7.265 2.352 1.00 65.75 80 PRO A C 1
ATOM 544 O O . PRO A 1 80 ? -12.449 7.897 1.301 1.00 65.75 80 PRO A O 1
ATOM 547 N N . VAL A 1 81 ? -13.445 6.311 2.540 1.00 56.81 81 VAL A N 1
ATOM 548 C CA . VAL A 1 81 ? -14.660 6.232 1.727 1.00 56.81 81 VAL A CA 1
ATOM 549 C C . VAL A 1 81 ? -15.586 7.323 2.247 1.00 56.81 81 VAL A C 1
ATOM 551 O O . VAL A 1 81 ? -16.008 7.253 3.400 1.00 56.81 81 VAL A O 1
ATOM 554 N N . GLU A 1 82 ? -15.783 8.356 1.431 1.00 47.47 82 GLU A N 1
ATOM 555 C CA . GLU A 1 82 ? -16.782 9.409 1.652 1.00 47.47 82 GLU A CA 1
ATOM 556 C C . GLU A 1 82 ? -18.210 8.852 1.582 1.00 47.47 82 GLU A C 1
ATOM 558 O O . GLU A 1 82 ? -18.455 7.943 0.749 1.00 47.47 82 GLU A O 1
#

Sequence (82 aa):
MTAASGLTLQVLNGPGVSCADATGIVGSFHKRIAGRQSAGSDEPVSETVDGWLCVSGAPAAQGGTSCSKGEQNVFAAVVPVE

Organism: NCBI:txid1238180